Protein AF-A0A7Y4MHK8-F1 (afdb_monomer_lite)

Foldseek 3Di:
DDPVVVVVVVVVVVVVVVVVVVVVVVVVVVVVVVVVVVVVVVVVVVVVVVVVVVVVVVVVVVVVVVVVVVVVVVLVVLVVVLVVQQVVCVVVVVPDAHDDDDPSCCVVDDPVVNVVVVVCRVPVDD

Structure (mmCIF, N/CA/C/O backbone):
data_AF-A0A7Y4MHK8-F1
#
_entry.id   AF-A0A7Y4MHK8-F1
#
loop_
_atom_site.group_PDB
_atom_site.id
_atom_site.type_symbol
_atom_site.label_atom_id
_atom_site.label_alt_id
_atom_site.label_comp_id
_atom_site.label_asym_id
_atom_site.label_entity_id
_atom_site.label_seq_id
_atom_site.pdbx_PDB_ins_code
_atom_site.Cartn_x
_atom_site.Cartn_y
_atom_site.Cartn_z
_atom_site.occupancy
_atom_site.B_iso_or_equiv
_atom_site.auth_seq_id
_atom_site.auth_comp_id
_atom_site.auth_asym_id
_atom_site.auth_atom_id
_atom_site.pdbx_PDB_model_num
ATOM 1 N N . MET A 1 1 ? -66.913 -4.251 84.595 1.00 54.91 1 MET A N 1
ATOM 2 C CA . MET A 1 1 ? -65.483 -4.125 84.241 1.00 54.91 1 MET A CA 1
ATOM 3 C C . MET A 1 1 ? -65.320 -4.672 82.824 1.00 54.91 1 MET A C 1
ATOM 5 O O . MET A 1 1 ? -66.215 -5.384 82.398 1.00 54.91 1 MET A O 1
ATOM 9 N N . ASP A 1 2 ? -64.258 -4.286 82.108 1.00 57.88 2 ASP A N 1
ATOM 10 C CA . ASP A 1 2 ? -63.788 -4.903 80.841 1.00 57.88 2 ASP A CA 1
ATOM 11 C C . ASP A 1 2 ? -64.168 -4.231 79.505 1.00 57.88 2 ASP A C 1
ATOM 13 O O . ASP A 1 2 ? -64.702 -4.859 78.601 1.00 57.88 2 ASP A O 1
ATOM 17 N N . ASN A 1 3 ? -63.804 -2.951 79.332 1.00 58.31 3 ASN A N 1
ATOM 18 C CA . ASN A 1 3 ? -63.742 -2.313 77.998 1.00 58.31 3 ASN A CA 1
ATOM 19 C C . ASN A 1 3 ? -62.372 -1.672 77.678 1.00 58.31 3 ASN A C 1
ATOM 21 O O . ASN A 1 3 ? -62.147 -1.156 76.588 1.00 58.31 3 ASN A O 1
ATOM 25 N N . TRP A 1 4 ? -61.430 -1.712 78.627 1.00 58.59 4 TRP A N 1
ATOM 26 C CA . TRP A 1 4 ? -60.098 -1.113 78.482 1.00 58.59 4 TRP A CA 1
ATOM 27 C C . TRP A 1 4 ? -59.118 -2.004 77.708 1.00 58.59 4 TRP A C 1
ATOM 29 O O . TRP A 1 4 ? -58.289 -1.493 76.959 1.00 58.59 4 TRP A O 1
ATOM 39 N N . GLY A 1 5 ? -59.243 -3.332 77.827 1.00 64.56 5 GLY A N 1
ATOM 40 C CA . GLY A 1 5 ? -58.367 -4.285 77.134 1.00 64.56 5 GLY A CA 1
ATOM 41 C C . GLY A 1 5 ? -58.468 -4.190 75.610 1.00 64.56 5 GLY A C 1
ATOM 42 O O . GLY A 1 5 ? -57.441 -4.179 74.932 1.00 64.56 5 GLY A O 1
ATOM 43 N N . THR A 1 6 ? -59.687 -4.033 75.087 1.00 68.50 6 THR A N 1
ATOM 44 C CA . THR A 1 6 ? -59.999 -3.940 73.649 1.00 68.50 6 THR A CA 1
ATOM 45 C C . THR A 1 6 ? -59.497 -2.636 73.025 1.00 68.50 6 THR A C 1
ATOM 47 O O . THR A 1 6 ? -59.002 -2.627 71.900 1.00 68.50 6 THR A O 1
ATOM 50 N N . ILE A 1 7 ? -59.562 -1.529 73.774 1.00 68.50 7 ILE A N 1
ATOM 51 C CA . ILE A 1 7 ? -59.047 -0.224 73.334 1.00 68.50 7 ILE A CA 1
ATOM 52 C C . ILE A 1 7 ? -57.514 -0.264 73.240 1.00 68.50 7 ILE A C 1
ATOM 54 O O . ILE A 1 7 ? -56.941 0.191 72.252 1.00 68.50 7 ILE A O 1
ATOM 58 N N . ILE A 1 8 ? -56.843 -0.869 74.225 1.00 69.44 8 ILE A N 1
ATOM 59 C CA . ILE A 1 8 ? -55.376 -0.981 74.244 1.00 69.44 8 ILE A CA 1
ATOM 60 C C . ILE A 1 8 ? -54.869 -1.889 73.111 1.00 69.44 8 ILE A C 1
ATOM 62 O O . ILE A 1 8 ? -53.891 -1.547 72.445 1.00 69.44 8 ILE A O 1
ATOM 66 N N . THR A 1 9 ? -55.548 -3.008 72.833 1.00 71.38 9 THR A N 1
ATOM 67 C CA . THR A 1 9 ? -55.179 -3.885 71.703 1.00 71.38 9 THR A CA 1
ATOM 68 C C . THR A 1 9 ? -55.393 -3.204 70.352 1.00 71.38 9 THR A C 1
ATOM 70 O O . THR A 1 9 ? -54.541 -3.331 69.472 1.00 71.38 9 THR A O 1
ATOM 73 N N . GLY A 1 10 ? -56.468 -2.424 70.197 1.00 67.88 10 GLY A N 1
ATOM 74 C CA . GLY A 1 10 ? -56.711 -1.636 68.985 1.00 67.88 10 GLY A CA 1
ATOM 75 C C . GLY A 1 10 ? -55.622 -0.589 68.722 1.00 67.88 10 GLY A C 1
ATOM 76 O O . GLY A 1 10 ? -55.137 -0.465 67.597 1.00 67.88 10 GLY A O 1
ATOM 77 N N . ILE A 1 11 ? -55.174 0.118 69.765 1.00 73.88 11 ILE A N 1
ATOM 78 C CA . ILE A 1 11 ? -54.099 1.117 69.655 1.00 73.88 11 ILE A CA 1
ATOM 79 C C . ILE A 1 11 ? -52.763 0.453 69.287 1.00 73.88 11 ILE A C 1
ATOM 81 O O . ILE A 1 11 ? -52.061 0.937 68.398 1.00 73.88 11 ILE A O 1
ATOM 85 N N . LEU A 1 12 ? -52.419 -0.681 69.906 1.00 68.50 12 LEU A N 1
ATOM 86 C CA . LEU A 1 12 ? -51.184 -1.412 69.592 1.00 68.50 12 LEU A CA 1
ATOM 87 C C . LEU A 1 12 ? -51.163 -1.946 68.153 1.00 68.50 12 LEU A C 1
ATOM 89 O O . LEU A 1 12 ? -50.126 -1.873 67.491 1.00 68.50 12 LEU A O 1
ATOM 93 N N . ALA A 1 13 ? -52.301 -2.423 67.640 1.00 69.00 13 ALA A N 1
ATOM 94 C CA . A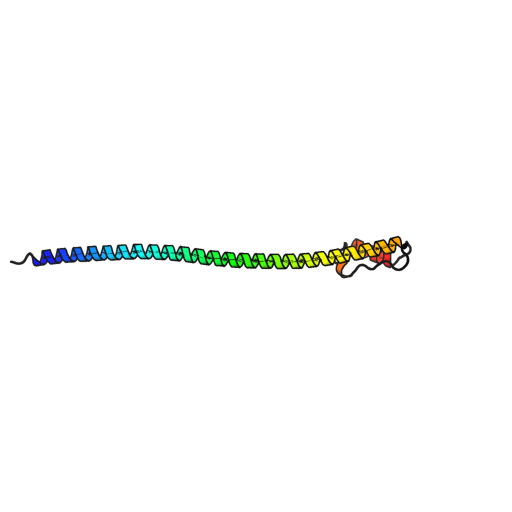LA A 1 13 ? -52.416 -2.868 66.252 1.00 69.00 13 ALA A CA 1
ATOM 95 C C . ALA A 1 13 ? -52.185 -1.715 65.259 1.00 69.00 13 ALA A C 1
ATOM 97 O O . ALA A 1 13 ? -51.450 -1.878 64.284 1.00 69.00 13 ALA A O 1
ATOM 98 N N . LEU A 1 14 ? -52.739 -0.529 65.535 1.00 69.81 14 LEU A N 1
ATOM 99 C CA . LEU A 1 14 ? -52.535 0.660 64.699 1.00 69.81 14 LEU A CA 1
ATOM 100 C C . LEU A 1 14 ? -51.071 1.121 64.694 1.00 69.81 14 LEU A C 1
ATOM 102 O O . LEU A 1 14 ? -50.535 1.440 63.632 1.00 69.81 14 LEU A O 1
ATOM 106 N N . ILE A 1 15 ? -50.399 1.095 65.849 1.00 73.50 15 ILE A N 1
ATOM 107 C CA . ILE A 1 15 ? -48.969 1.426 65.946 1.00 73.50 15 ILE A CA 1
ATOM 108 C C . ILE A 1 15 ? -48.128 0.410 65.159 1.00 73.50 15 ILE A C 1
ATOM 110 O O . ILE A 1 15 ? -47.228 0.803 64.416 1.00 73.50 15 ILE A O 1
ATOM 114 N N . GLY A 1 16 ? -48.441 -0.886 65.260 1.00 67.81 16 GLY A N 1
ATOM 115 C CA . GLY A 1 16 ? -47.747 -1.941 64.517 1.00 67.81 16 GLY A CA 1
ATOM 116 C C . GLY A 1 16 ? -47.863 -1.781 62.997 1.00 67.81 16 GLY A C 1
ATOM 117 O O . GLY A 1 16 ? -46.859 -1.866 62.286 1.00 67.81 16 GLY A O 1
ATOM 118 N N . VAL A 1 17 ? -49.061 -1.469 62.494 1.00 69.75 17 VAL A N 1
ATOM 119 C CA . VAL A 1 17 ? -49.297 -1.217 61.061 1.00 69.75 17 VAL A CA 1
ATOM 120 C C . VAL A 1 17 ? -48.586 0.057 60.591 1.00 69.75 17 VAL A C 1
ATOM 122 O O . VAL A 1 17 ? -47.974 0.056 59.519 1.00 69.75 17 VAL A O 1
ATOM 125 N N . ALA A 1 18 ? -48.592 1.122 61.397 1.00 68.81 18 ALA A N 1
ATOM 126 C CA . ALA A 1 18 ? -47.905 2.374 61.074 1.00 68.81 18 ALA A CA 1
ATOM 127 C C . ALA A 1 18 ? -46.375 2.202 61.016 1.00 68.81 18 ALA A C 1
ATOM 129 O O . ALA A 1 18 ? -45.717 2.693 60.097 1.00 68.81 18 ALA A O 1
ATOM 130 N N . LEU A 1 19 ? -45.792 1.448 61.952 1.00 71.44 19 LEU A N 1
ATOM 131 C CA . LEU A 1 19 ? -44.358 1.151 61.946 1.00 71.44 19 LEU A CA 1
ATOM 132 C C . LEU A 1 19 ? -43.967 0.217 60.793 1.00 71.44 19 LEU A C 1
ATOM 134 O O . LEU A 1 19 ? -42.931 0.429 60.161 1.00 71.44 19 LEU A O 1
ATOM 138 N N . GLY A 1 20 ? -44.805 -0.773 60.471 1.00 69.62 20 GLY A N 1
ATOM 139 C CA . GLY A 1 20 ? -44.592 -1.673 59.334 1.00 69.62 20 GLY A CA 1
ATOM 140 C C . GLY A 1 20 ? -44.617 -0.946 57.986 1.00 69.62 20 GLY A C 1
ATOM 141 O O . GLY A 1 20 ? -43.732 -1.142 57.147 1.00 69.62 20 GLY A O 1
ATOM 142 N N . THR A 1 21 ? -45.584 -0.047 57.789 1.00 69.25 21 THR A N 1
ATOM 143 C CA . THR A 1 21 ? -45.683 0.788 56.577 1.00 69.25 21 THR A CA 1
ATOM 144 C C . THR A 1 21 ? -44.535 1.795 56.474 1.00 69.25 21 THR A C 1
ATOM 146 O O . THR A 1 21 ? -43.967 1.974 55.398 1.00 69.25 21 THR A O 1
ATOM 149 N N . TRP A 1 22 ? -44.090 2.388 57.585 1.00 68.38 22 TRP A N 1
ATOM 150 C CA . TRP A 1 22 ? -42.925 3.278 57.581 1.00 68.38 22 TRP A CA 1
ATOM 151 C C . TRP A 1 22 ? -41.609 2.546 57.278 1.00 68.38 22 TRP A C 1
ATOM 153 O O . TRP A 1 22 ? -40.788 3.032 56.494 1.00 68.38 22 TRP A O 1
ATOM 163 N N . ALA A 1 23 ? -41.407 1.360 57.860 1.00 69.69 23 ALA A N 1
ATOM 164 C CA . ALA A 1 23 ? -40.213 0.553 57.631 1.00 69.69 23 ALA A CA 1
ATOM 165 C C . ALA A 1 23 ? -40.118 0.081 56.174 1.00 69.69 23 ALA A C 1
ATOM 167 O O . ALA A 1 23 ? -39.054 0.186 55.563 1.00 69.69 23 ALA A O 1
ATOM 168 N N . THR A 1 24 ? -41.229 -0.383 55.595 1.00 69.38 24 THR A N 1
ATOM 169 C CA . THR A 1 24 ? -41.291 -0.801 54.184 1.00 69.38 24 THR A CA 1
ATOM 170 C C . THR A 1 24 ? -41.085 0.375 53.231 1.00 69.38 24 THR A C 1
ATOM 172 O O . THR A 1 24 ? -40.291 0.259 52.297 1.00 69.38 24 THR A O 1
ATOM 175 N N . TYR A 1 25 ? -41.674 1.540 53.517 1.00 70.81 25 TYR A N 1
ATOM 176 C CA . TYR A 1 25 ? -41.453 2.767 52.747 1.00 70.81 25 TYR A CA 1
ATOM 177 C C . TYR A 1 25 ? -39.985 3.224 52.762 1.00 70.81 25 TYR A C 1
ATOM 179 O O . TYR A 1 25 ? -39.409 3.528 51.713 1.00 70.81 25 TYR A O 1
ATOM 187 N N . LYS A 1 26 ? -39.330 3.224 53.933 1.00 66.12 26 LYS A N 1
ATOM 188 C CA . LYS A 1 26 ? -37.893 3.533 54.026 1.00 66.12 26 LYS A CA 1
ATOM 189 C C . LYS A 1 26 ? -37.037 2.529 53.257 1.00 66.12 26 LYS A C 1
ATOM 191 O O . LYS A 1 26 ? -36.082 2.939 52.598 1.00 66.12 26 LYS A O 1
ATOM 196 N N . ARG A 1 27 ? -37.378 1.238 53.324 1.00 62.09 27 ARG A N 1
ATOM 197 C CA . ARG A 1 27 ? -36.647 0.168 52.628 1.00 62.09 27 ARG A CA 1
ATOM 198 C C . ARG A 1 27 ? -36.746 0.315 51.110 1.00 62.09 27 ARG A C 1
ATOM 200 O O . ARG A 1 27 ? -35.717 0.233 50.446 1.00 62.09 27 ARG A O 1
ATOM 207 N N . GLY A 1 28 ? -37.935 0.619 50.584 1.00 62.81 28 GLY A N 1
ATOM 208 C CA . GLY A 1 28 ? -38.147 0.897 49.158 1.00 62.81 28 GLY A CA 1
ATOM 209 C C . GLY A 1 28 ? -37.318 2.088 48.675 1.00 62.81 28 GLY A C 1
ATOM 210 O O . GLY A 1 28 ? -36.513 1.954 47.760 1.00 62.81 28 GLY A O 1
ATOM 211 N N . LYS A 1 29 ? -37.379 3.217 49.394 1.00 66.69 29 LYS A N 1
ATOM 212 C CA . LYS A 1 29 ? -36.610 4.426 49.049 1.00 66.69 29 LYS A CA 1
ATOM 213 C C . LYS A 1 29 ? -35.089 4.216 49.074 1.00 66.69 29 LYS A C 1
ATOM 215 O O . LYS A 1 29 ? -34.358 4.911 48.369 1.00 66.69 29 LYS A O 1
ATOM 220 N N . GLN A 1 30 ? -34.596 3.308 49.914 1.00 57.84 30 GLN A N 1
ATOM 221 C CA . GLN A 1 30 ? -33.177 2.961 49.968 1.00 57.84 30 GLN A CA 1
ATOM 222 C C . GLN A 1 30 ? -32.785 1.992 48.846 1.00 57.84 30 GLN A C 1
ATOM 224 O O . GLN A 1 30 ? -31.722 2.173 48.258 1.00 57.84 30 GLN A O 1
ATOM 229 N N . SER A 1 31 ? -33.659 1.042 48.496 1.00 58.00 31 SER A N 1
ATOM 230 C CA . SER A 1 31 ? -33.482 0.157 47.339 1.00 58.00 31 SER A CA 1
ATOM 231 C C . SER A 1 31 ? -33.406 0.950 46.034 1.00 58.00 31 SER A C 1
ATOM 233 O O . SER A 1 31 ? -32.443 0.790 45.294 1.00 58.00 31 SER A O 1
ATOM 235 N N . ASP A 1 32 ? -34.331 1.886 45.801 1.00 62.31 32 ASP A N 1
ATOM 236 C CA . ASP A 1 32 ? -34.369 2.695 44.573 1.00 62.31 32 ASP A CA 1
ATOM 237 C C . ASP A 1 32 ? -33.091 3.518 44.373 1.00 62.31 32 ASP A C 1
ATOM 239 O O . ASP A 1 32 ? -32.5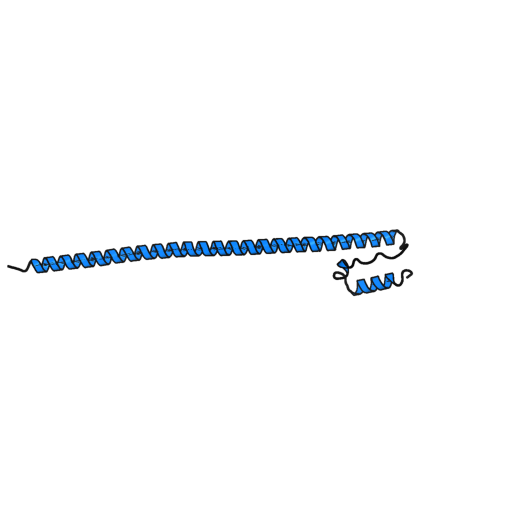80 3.650 43.260 1.00 62.31 32 ASP A O 1
ATOM 243 N N . LYS A 1 33 ? -32.530 4.045 45.469 1.00 60.97 33 LYS A N 1
ATOM 244 C CA . LYS A 1 33 ? -31.256 4.770 45.434 1.00 60.97 33 LYS A CA 1
ATOM 245 C C . LYS A 1 33 ? -30.096 3.859 45.057 1.00 60.97 33 LYS A C 1
ATOM 247 O O . LYS A 1 33 ? -29.304 4.255 44.211 1.00 60.97 33 LYS A O 1
ATOM 252 N N . VAL A 1 34 ? -30.012 2.668 45.657 1.00 61.53 34 VAL A N 1
ATOM 253 C CA . VAL A 1 34 ? -28.946 1.695 45.372 1.00 61.53 34 VAL A CA 1
ATOM 254 C C . VAL A 1 34 ? -29.041 1.211 43.926 1.00 61.53 34 VAL A C 1
ATOM 256 O O . VAL A 1 34 ? -28.030 1.201 43.229 1.00 61.53 34 VAL A O 1
ATOM 259 N N . THR A 1 35 ? -30.242 0.902 43.432 1.00 61.16 35 THR A N 1
ATOM 260 C CA . THR A 1 35 ? -30.461 0.508 42.034 1.00 61.16 35 THR A CA 1
ATOM 261 C C . THR A 1 35 ? -30.075 1.629 41.065 1.00 61.16 35 THR A C 1
ATOM 263 O O . THR A 1 35 ? -29.450 1.358 40.039 1.00 61.16 35 THR A O 1
ATOM 266 N N . ALA A 1 36 ? -30.364 2.893 41.394 1.00 60.91 36 ALA A N 1
ATOM 267 C CA . ALA A 1 36 ? -29.970 4.041 40.578 1.00 60.91 36 ALA A CA 1
ATOM 268 C C . ALA A 1 36 ? -28.448 4.292 40.567 1.00 60.91 36 ALA A C 1
ATOM 270 O O . ALA A 1 36 ? -27.901 4.615 39.511 1.00 60.91 36 ALA A O 1
ATOM 271 N N . THR A 1 37 ? -27.745 4.133 41.697 1.00 60.31 37 THR A N 1
ATOM 272 C CA . THR A 1 37 ? -26.272 4.235 41.730 1.00 60.31 37 THR A CA 1
ATOM 273 C C . THR A 1 37 ? -25.604 3.074 41.008 1.00 60.31 37 THR A C 1
ATOM 275 O O . THR A 1 37 ? -24.750 3.324 40.166 1.00 60.31 37 THR A O 1
ATOM 278 N N . VAL A 1 38 ? -26.054 1.835 41.228 1.00 59.69 38 VAL A N 1
ATOM 279 C CA . VAL A 1 38 ? -25.511 0.653 40.536 1.00 59.69 38 VAL A CA 1
ATOM 280 C C . VAL A 1 38 ? -25.750 0.745 39.028 1.00 59.69 38 VAL A C 1
ATOM 282 O O . VAL A 1 38 ? -24.863 0.413 38.255 1.00 59.69 38 VAL A O 1
ATOM 285 N N . SER A 1 39 ? -26.897 1.270 38.585 1.00 59.66 39 SER A N 1
ATOM 286 C CA . SER A 1 39 ? -27.162 1.483 37.152 1.00 59.66 39 SER A CA 1
ATOM 287 C C . SER A 1 39 ? -26.272 2.572 36.542 1.00 59.66 39 SER A C 1
ATOM 289 O O . SER A 1 39 ? -25.859 2.454 35.390 1.00 59.66 39 SER A O 1
ATOM 291 N N . ARG A 1 40 ? -25.942 3.633 37.295 1.00 59.53 40 ARG A N 1
ATOM 292 C CA . ARG A 1 40 ? -24.988 4.664 36.848 1.00 59.53 40 ARG A CA 1
ATOM 293 C C . ARG A 1 40 ? -23.557 4.141 36.795 1.00 59.53 40 ARG A C 1
ATOM 295 O O . ARG A 1 40 ? -22.855 4.439 35.837 1.00 59.53 40 ARG A O 1
ATOM 302 N N . GLU A 1 41 ? -23.140 3.367 37.790 1.00 57.72 41 GLU A N 1
ATOM 303 C CA . GLU A 1 41 ? -21.814 2.743 37.836 1.00 57.72 41 GLU A CA 1
ATOM 304 C C . GLU A 1 41 ? -21.669 1.671 36.751 1.00 57.72 41 GLU A C 1
ATOM 306 O O . GLU A 1 41 ? -20.669 1.660 36.041 1.00 57.72 41 GLU A O 1
ATOM 311 N N . ALA A 1 42 ? -22.698 0.849 36.532 1.00 58.78 42 ALA A N 1
ATOM 312 C CA . ALA A 1 42 ? -22.741 -0.110 35.433 1.00 58.78 42 ALA A CA 1
ATOM 313 C C . ALA A 1 42 ? -22.649 0.594 34.071 1.00 58.78 42 ALA A C 1
ATOM 315 O O . ALA A 1 42 ? -21.834 0.190 33.248 1.00 58.78 42 ALA A O 1
ATOM 316 N N . ASN A 1 43 ? -23.391 1.692 33.863 1.00 59.62 43 ASN A N 1
ATOM 317 C CA . ASN A 1 43 ? -23.284 2.494 32.639 1.00 59.62 43 ASN A CA 1
ATOM 318 C C . ASN A 1 43 ? -21.893 3.125 32.458 1.00 59.62 43 ASN A C 1
ATOM 320 O O . ASN A 1 43 ? -21.393 3.202 31.336 1.00 59.62 43 ASN A O 1
ATOM 324 N N . ALA A 1 44 ? -21.253 3.571 33.543 1.00 56.34 44 ALA A N 1
ATOM 325 C CA . ALA A 1 44 ? -19.901 4.123 33.494 1.00 56.34 44 ALA A CA 1
ATOM 326 C C . ALA A 1 44 ? -18.852 3.050 33.156 1.00 56.34 44 ALA A C 1
ATOM 328 O O . ALA A 1 44 ? -17.934 3.324 32.386 1.00 56.34 44 ALA A O 1
ATOM 329 N N . ILE A 1 45 ? -19.014 1.827 33.674 1.00 61.31 45 ILE A N 1
ATOM 330 C CA . ILE A 1 45 ? -18.149 0.673 33.381 1.00 61.31 45 ILE A CA 1
ATOM 331 C C . ILE A 1 45 ? -18.343 0.186 31.939 1.00 61.31 45 ILE A C 1
ATOM 333 O O . ILE A 1 45 ? -17.375 -0.120 31.248 1.00 61.31 45 ILE A O 1
ATOM 337 N N . THR A 1 46 ? -19.579 0.150 31.436 1.00 64.06 46 THR A N 1
ATOM 338 C CA . THR A 1 46 ? -19.820 -0.201 30.028 1.00 64.06 46 THR A CA 1
ATOM 339 C C . THR A 1 46 ? -19.264 0.857 29.083 1.00 64.06 46 THR A C 1
ATOM 341 O O . THR A 1 46 ? -18.697 0.518 28.049 1.00 64.06 46 THR A O 1
ATOM 344 N N . TRP A 1 47 ? -19.375 2.138 29.444 1.00 58.97 47 TRP A N 1
ATOM 345 C CA . TRP A 1 47 ? -18.831 3.230 28.642 1.00 58.97 47 TRP A CA 1
ATOM 346 C C . TRP A 1 47 ? -17.298 3.235 28.639 1.00 58.97 47 TRP A C 1
ATOM 348 O O . TRP A 1 47 ? -16.694 3.446 27.589 1.00 58.97 47 TRP A O 1
ATOM 358 N N . SER A 1 48 ? -16.653 2.940 29.773 1.00 59.53 48 SER A N 1
ATOM 359 C CA . SER A 1 48 ? -15.194 2.808 29.828 1.00 59.53 48 SER A CA 1
ATOM 360 C C . SER A 1 48 ? -14.691 1.593 29.041 1.00 59.53 48 SER A C 1
ATOM 362 O O . SER A 1 48 ? -13.689 1.708 28.340 1.00 59.53 48 SER A O 1
ATOM 364 N N . GLY A 1 49 ? -15.416 0.469 29.061 1.00 64.19 49 GLY A N 1
ATOM 365 C CA . GLY A 1 49 ? -15.130 -0.687 28.205 1.00 64.19 49 GLY A CA 1
ATOM 366 C C . GLY A 1 49 ? -15.245 -0.365 26.711 1.00 64.19 49 GLY A C 1
ATOM 367 O O . GLY A 1 49 ? -14.327 -0.647 25.946 1.00 64.19 49 GLY A O 1
ATOM 368 N N . GLN A 1 50 ? -16.320 0.316 26.301 1.00 67.69 50 GLN A N 1
ATOM 369 C CA . GLN A 1 50 ? -16.512 0.759 24.912 1.00 67.69 50 GLN A CA 1
ATOM 370 C C . GLN A 1 50 ? -15.454 1.774 24.455 1.00 67.69 50 GLN A C 1
ATOM 372 O O . GLN A 1 50 ? -15.086 1.803 23.282 1.00 67.69 50 GLN A O 1
ATOM 377 N N . LEU A 1 51 ? -14.960 2.624 25.359 1.00 64.56 51 LEU A N 1
ATOM 378 C CA . LEU A 1 51 ? -13.858 3.539 25.063 1.00 64.56 51 LEU A CA 1
ATOM 379 C C . LEU A 1 51 ? -12.534 2.802 24.860 1.00 64.56 51 LEU A C 1
ATOM 381 O O . LEU A 1 51 ? -11.790 3.168 23.955 1.00 64.56 51 LEU A O 1
ATOM 385 N N . LEU A 1 52 ? -12.249 1.777 25.666 1.00 72.31 52 LEU A N 1
ATOM 386 C CA . LEU A 1 52 ? -11.047 0.956 25.511 1.00 72.31 52 LEU A CA 1
ATOM 387 C C . LEU A 1 52 ? -11.057 0.199 24.181 1.00 72.31 52 LEU A C 1
ATOM 389 O O . LEU A 1 52 ? -10.067 0.240 23.462 1.00 72.31 52 LEU A O 1
ATOM 393 N N . GLU A 1 53 ? -12.191 -0.391 23.807 1.00 73.94 53 GLU A N 1
ATOM 394 C CA . GLU A 1 53 ? -12.350 -1.074 22.517 1.00 73.94 53 GLU A CA 1
ATOM 395 C C . GLU A 1 53 ? -12.177 -0.106 21.332 1.00 73.94 53 GLU A C 1
ATOM 397 O O . GLU A 1 53 ? -11.514 -0.412 20.341 1.00 73.94 53 GLU A O 1
ATOM 402 N N . ARG A 1 54 ? -12.709 1.119 21.444 1.00 73.94 54 ARG A N 1
ATOM 403 C CA . ARG A 1 54 ? -12.494 2.167 20.434 1.00 73.94 54 ARG A CA 1
ATOM 404 C C . ARG A 1 54 ? -11.038 2.616 20.359 1.00 73.94 54 ARG A C 1
ATOM 406 O O . ARG A 1 54 ? -10.549 2.850 19.259 1.00 73.94 54 ARG A O 1
ATOM 413 N N . LEU A 1 55 ? -10.355 2.748 21.496 1.00 74.50 55 LEU A N 1
ATOM 414 C CA . LEU A 1 55 ? -8.932 3.092 21.537 1.00 74.50 55 LEU A CA 1
ATOM 415 C C . LEU A 1 55 ? -8.075 1.989 20.913 1.00 74.50 55 LEU A C 1
ATOM 417 O O . LEU A 1 55 ? -7.176 2.303 20.140 1.00 74.50 55 LEU A O 1
ATOM 421 N N . GLU A 1 56 ? -8.389 0.723 21.184 1.00 77.12 56 GLU A N 1
ATOM 422 C CA . GLU A 1 56 ? -7.710 -0.422 20.578 1.00 77.12 56 GLU A CA 1
ATOM 423 C C . GLU A 1 56 ? -7.919 -0.458 19.057 1.00 77.12 56 GLU A C 1
ATOM 425 O O . GLU A 1 56 ? -6.960 -0.628 18.302 1.00 77.12 56 GLU A O 1
ATOM 430 N N . ASN A 1 57 ? -9.141 -0.201 18.580 1.00 84.81 57 ASN A N 1
ATOM 431 C CA . ASN A 1 57 ? -9.412 -0.095 17.146 1.00 84.81 57 ASN A CA 1
ATOM 432 C C . ASN A 1 57 ? -8.648 1.062 16.490 1.00 84.81 57 ASN A C 1
ATOM 434 O O . ASN A 1 57 ? -8.031 0.859 15.446 1.00 84.81 57 ASN A O 1
ATOM 438 N N . VAL A 1 58 ? -8.616 2.244 17.114 1.00 80.00 58 VAL A N 1
ATOM 439 C CA . VAL A 1 58 ? -7.836 3.385 16.604 1.00 80.00 58 VAL A CA 1
ATOM 440 C C . VAL A 1 58 ? -6.337 3.072 16.603 1.00 80.00 58 VAL A C 1
ATOM 442 O O . VAL A 1 58 ? -5.642 3.397 15.642 1.00 80.00 58 VAL A O 1
ATOM 445 N N . GLU A 1 59 ? -5.814 2.408 17.635 1.00 84.44 59 GLU A N 1
ATOM 446 C CA . GLU A 1 59 ? -4.410 1.990 17.677 1.00 84.44 59 GLU A CA 1
ATOM 447 C C . GLU A 1 59 ? -4.081 1.004 16.545 1.00 84.44 59 GLU A C 1
ATOM 449 O O . GLU A 1 59 ? -3.044 1.130 15.884 1.00 84.44 59 GLU A O 1
ATOM 454 N N . ASN A 1 60 ? -4.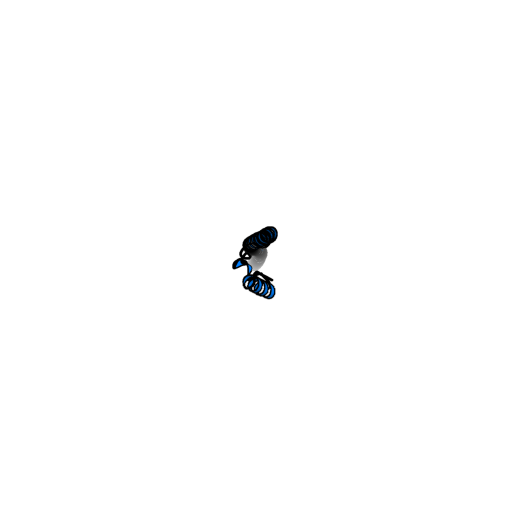973 0.049 16.282 1.00 83.38 60 ASN A N 1
ATOM 455 C CA . ASN A 1 60 ? -4.824 -0.913 15.195 1.00 83.38 60 ASN A CA 1
ATOM 456 C C . ASN A 1 60 ? -4.885 -0.233 13.818 1.00 83.38 60 ASN A C 1
ATOM 458 O O . ASN A 1 60 ? -4.051 -0.522 12.958 1.00 83.38 60 ASN A O 1
ATOM 462 N N . GLU A 1 61 ? -5.793 0.723 13.618 1.00 81.69 61 GLU A N 1
ATOM 463 C CA . GLU A 1 61 ? -5.848 1.539 12.400 1.00 81.69 61 GLU A CA 1
ATOM 464 C C . GLU A 1 61 ? -4.563 2.351 12.199 1.00 81.69 61 GLU A C 1
ATOM 466 O O . GLU A 1 61 ? -3.997 2.345 11.105 1.00 81.69 61 GLU A O 1
ATOM 471 N N . VAL A 1 62 ? -4.032 2.982 13.251 1.00 79.56 62 VAL A N 1
ATOM 472 C CA . VAL A 1 62 ? -2.763 3.727 13.182 1.00 79.56 62 VAL A CA 1
ATOM 473 C C . VAL A 1 62 ? -1.590 2.806 12.830 1.00 79.56 62 VAL A C 1
ATOM 475 O O . VAL A 1 62 ? -0.732 3.182 12.025 1.00 79.56 62 VAL A O 1
ATOM 478 N N . LYS A 1 63 ? -1.540 1.586 13.380 1.00 84.19 63 LYS A N 1
ATOM 479 C CA . LYS A 1 63 ? -0.517 0.587 13.020 1.00 84.19 63 LYS A CA 1
ATOM 480 C C . LYS A 1 63 ? -0.613 0.190 11.547 1.00 84.19 63 LYS A C 1
ATOM 482 O O . LYS A 1 63 ? 0.418 0.145 10.872 1.00 84.19 63 LYS A O 1
ATOM 487 N N . ASN A 1 64 ? -1.825 -0.039 11.045 1.00 84.56 64 ASN A N 1
ATOM 488 C CA . ASN A 1 64 ? -2.063 -0.381 9.643 1.00 84.56 64 ASN A CA 1
ATOM 489 C C . ASN A 1 64 ? -1.661 0.766 8.709 1.00 84.56 64 ASN A C 1
ATOM 491 O O . ASN A 1 64 ? -0.872 0.555 7.791 1.00 84.56 64 ASN A O 1
ATOM 495 N N . LEU A 1 65 ? -2.082 1.997 9.010 1.00 80.00 65 LEU A N 1
ATOM 496 C CA . LEU A 1 65 ? -1.703 3.188 8.245 1.00 80.00 65 LEU A CA 1
ATOM 497 C C . LEU A 1 65 ? -0.187 3.399 8.219 1.00 80.00 65 LEU A C 1
ATOM 499 O O . LEU A 1 65 ? 0.376 3.735 7.179 1.00 80.00 65 LEU A O 1
ATOM 503 N N . ARG A 1 66 ? 0.507 3.168 9.340 1.00 81.69 66 ARG A N 1
ATOM 504 C CA . ARG A 1 66 ? 1.973 3.254 9.387 1.00 81.69 66 ARG A CA 1
ATOM 505 C C . ARG A 1 66 ? 2.634 2.178 8.526 1.00 81.69 66 ARG A C 1
ATOM 507 O O . ARG A 1 66 ? 3.638 2.452 7.867 1.00 81.69 66 ARG A O 1
ATOM 514 N N . ALA A 1 67 ? 2.096 0.962 8.533 1.00 85.56 67 ALA A N 1
ATOM 515 C CA . ALA A 1 67 ? 2.584 -0.115 7.683 1.00 85.56 67 ALA A CA 1
ATOM 516 C C . ALA A 1 67 ? 2.380 0.216 6.196 1.00 85.56 67 ALA A C 1
ATOM 518 O O . ALA A 1 67 ? 3.301 0.029 5.401 1.00 85.56 67 ALA A O 1
ATOM 519 N N . ASP A 1 68 ? 1.226 0.769 5.832 1.00 82.88 68 ASP A N 1
ATOM 520 C CA . ASP A 1 68 ? 0.930 1.174 4.459 1.00 82.88 68 ASP A CA 1
ATOM 521 C C . ASP A 1 68 ? 1.780 2.368 4.014 1.00 82.88 68 ASP A C 1
ATOM 523 O O . ASP A 1 68 ? 2.329 2.349 2.913 1.00 82.88 68 ASP A O 1
ATOM 527 N N . LEU A 1 69 ? 2.028 3.343 4.892 1.00 79.50 69 LEU A N 1
ATOM 528 C CA . LEU A 1 69 ? 2.953 4.443 4.616 1.00 79.50 69 LEU A CA 1
ATOM 529 C C . LEU A 1 69 ? 4.381 3.944 4.352 1.00 79.50 69 LEU A C 1
ATOM 531 O O . LEU A 1 69 ? 5.050 4.430 3.438 1.00 79.50 69 LEU A O 1
ATOM 535 N N . ASN A 1 70 ? 4.852 2.948 5.109 1.00 84.81 70 ASN A N 1
ATOM 536 C CA . ASN A 1 70 ? 6.156 2.328 4.863 1.00 84.81 70 ASN A CA 1
ATOM 537 C C . ASN A 1 70 ? 6.204 1.619 3.500 1.00 84.81 70 ASN A C 1
ATOM 539 O O . ASN A 1 70 ? 7.223 1.699 2.809 1.00 84.81 70 ASN A O 1
ATOM 543 N N . LYS A 1 71 ? 5.115 0.952 3.087 1.00 84.12 71 LYS A N 1
ATOM 544 C CA . LYS A 1 71 ? 5.015 0.342 1.749 1.00 84.12 71 LYS A CA 1
ATOM 545 C C . LYS A 1 71 ? 5.079 1.405 0.655 1.00 84.12 71 LYS A C 1
ATOM 547 O O . LYS A 1 71 ? 5.911 1.283 -0.241 1.00 84.12 71 LYS A O 1
ATOM 552 N N . VAL A 1 72 ? 4.275 2.466 0.764 1.00 83.50 72 VAL A N 1
ATOM 553 C CA . VAL A 1 72 ? 4.266 3.583 -0.196 1.00 83.50 72 VAL A CA 1
ATOM 554 C C . VAL A 1 72 ? 5.645 4.229 -0.281 1.00 83.50 72 VAL A C 1
ATOM 556 O O . VAL A 1 72 ? 6.167 4.407 -1.373 1.00 83.50 72 VAL A O 1
ATOM 559 N N . THR A 1 73 ? 6.289 4.496 0.858 1.00 85.75 73 THR A N 1
ATOM 560 C CA . THR A 1 73 ? 7.641 5.076 0.895 1.00 85.75 73 THR A CA 1
ATO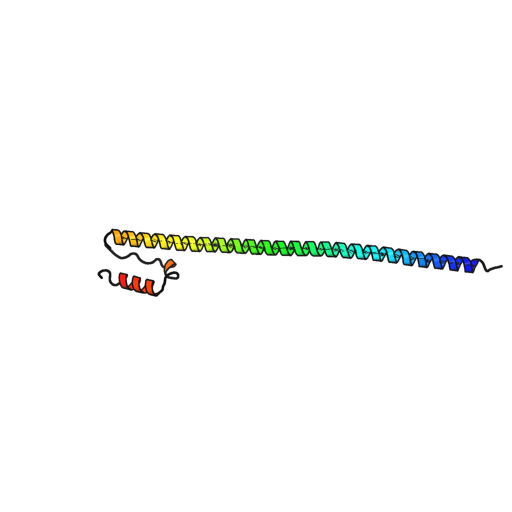M 561 C C . THR A 1 73 ? 8.640 4.197 0.146 1.00 85.75 73 THR A C 1
ATOM 563 O O . THR A 1 73 ? 9.408 4.694 -0.672 1.00 85.75 73 THR A O 1
ATOM 566 N N . ARG A 1 74 ? 8.599 2.876 0.359 1.00 86.69 74 ARG A N 1
ATOM 567 C CA . ARG A 1 74 ? 9.485 1.927 -0.325 1.00 86.69 74 ARG A CA 1
ATOM 568 C C . ARG A 1 74 ? 9.247 1.889 -1.838 1.00 86.69 74 ARG A C 1
ATOM 570 O O . ARG A 1 74 ? 10.216 1.838 -2.599 1.00 86.69 74 ARG A O 1
ATOM 577 N N . ILE A 1 75 ? 7.987 1.916 -2.270 1.00 88.44 75 ILE A N 1
ATOM 578 C CA . ILE A 1 75 ? 7.612 1.977 -3.689 1.00 88.44 75 ILE A CA 1
ATOM 579 C C . ILE A 1 75 ? 8.121 3.288 -4.301 1.00 88.44 75 ILE A C 1
ATOM 581 O O . ILE A 1 75 ? 8.826 3.249 -5.307 1.00 88.44 75 ILE A O 1
ATOM 585 N N . SER A 1 76 ? 7.888 4.425 -3.641 1.00 83.75 76 SER A N 1
ATOM 586 C CA . SER A 1 76 ? 8.352 5.743 -4.087 1.00 83.75 76 SER A CA 1
ATOM 587 C C . SER A 1 76 ? 9.874 5.827 -4.197 1.00 83.75 76 SER A C 1
ATOM 589 O O . SER A 1 76 ? 10.386 6.280 -5.216 1.00 83.75 76 SER A O 1
ATOM 591 N N . THR A 1 77 ? 10.625 5.335 -3.205 1.00 88.19 77 THR A N 1
ATOM 592 C CA . THR A 1 77 ? 12.094 5.266 -3.290 1.00 88.19 77 THR A CA 1
ATOM 593 C C . THR A 1 77 ? 12.544 4.401 -4.466 1.00 88.19 77 THR A C 1
ATOM 595 O O . THR A 1 77 ? 13.483 4.753 -5.172 1.00 88.19 77 THR A O 1
ATOM 598 N N . THR A 1 78 ? 11.862 3.281 -4.716 1.00 89.38 78 THR A N 1
ATOM 599 C CA . THR A 1 78 ? 12.180 2.408 -5.855 1.00 89.38 78 THR A CA 1
ATOM 600 C C . THR A 1 78 ? 11.911 3.112 -7.187 1.00 89.38 78 THR A C 1
ATOM 602 O O . THR A 1 78 ? 12.727 3.001 -8.100 1.00 89.38 78 THR A O 1
ATOM 605 N N . ALA A 1 79 ? 10.812 3.867 -7.289 1.00 86.88 79 ALA A N 1
ATOM 606 C CA . ALA A 1 79 ? 10.468 4.652 -8.472 1.00 86.88 79 ALA A CA 1
ATOM 607 C C . ALA A 1 79 ? 11.491 5.760 -8.743 1.00 86.88 79 ALA A C 1
ATOM 609 O O . ALA A 1 79 ? 11.982 5.866 -9.863 1.00 86.88 79 ALA A O 1
ATOM 610 N N . ILE A 1 80 ? 11.877 6.523 -7.715 1.00 88.94 80 ILE A N 1
ATOM 611 C CA . ILE A 1 80 ? 12.896 7.578 -7.830 1.00 88.94 80 ILE A CA 1
ATOM 612 C C . ILE A 1 80 ? 14.228 6.985 -8.293 1.00 88.94 80 ILE A C 1
ATOM 614 O O . ILE A 1 80 ? 14.784 7.444 -9.284 1.00 88.94 80 ILE A O 1
ATOM 618 N N . ASN A 1 81 ? 14.688 5.901 -7.662 1.00 87.50 81 ASN A N 1
ATOM 619 C CA . ASN A 1 81 ? 15.928 5.230 -8.058 1.00 87.50 81 ASN A CA 1
ATOM 620 C C . ASN A 1 81 ? 15.880 4.719 -9.509 1.00 87.50 81 ASN A C 1
ATOM 622 O O . ASN A 1 81 ? 16.902 4.689 -10.193 1.00 87.50 81 ASN A O 1
ATOM 626 N N . PHE A 1 82 ? 14.714 4.269 -9.984 1.00 90.69 82 PHE A N 1
ATOM 627 C CA . PHE A 1 82 ? 14.543 3.865 -11.378 1.00 90.69 82 PHE A CA 1
ATOM 628 C C . PHE A 1 82 ? 14.619 5.068 -12.326 1.00 90.69 82 PHE A C 1
ATOM 630 O O . PHE A 1 82 ? 15.374 5.017 -13.294 1.00 90.69 82 PHE A O 1
ATOM 637 N N . ILE A 1 83 ? 13.916 6.161 -12.016 1.00 88.00 83 ILE A N 1
ATOM 638 C CA . ILE A 1 83 ? 13.965 7.408 -12.792 1.00 88.00 83 ILE A CA 1
ATOM 639 C C . ILE A 1 83 ? 15.403 7.932 -12.873 1.00 88.00 83 ILE A C 1
ATOM 641 O O . ILE A 1 83 ? 15.876 8.236 -13.963 1.00 88.00 83 ILE A O 1
ATOM 645 N N . GLU A 1 84 ? 16.131 7.971 -11.757 1.00 87.94 84 GLU A N 1
ATOM 646 C CA . GLU A 1 84 ? 17.537 8.390 -11.727 1.00 87.94 84 GLU A CA 1
ATOM 647 C C . GLU A 1 84 ? 18.417 7.527 -12.634 1.00 87.94 84 GLU A C 1
ATOM 649 O O . GLU A 1 84 ? 19.238 8.056 -13.378 1.00 87.94 84 GLU A O 1
ATOM 654 N N . ARG A 1 85 ? 18.221 6.203 -12.643 1.00 87.62 85 ARG A N 1
ATOM 655 C CA . ARG A 1 85 ? 18.956 5.304 -13.549 1.00 87.62 85 ARG A CA 1
ATOM 656 C C . ARG A 1 85 ? 18.651 5.582 -15.016 1.00 87.62 85 ARG A C 1
ATOM 658 O O . ARG A 1 85 ? 19.570 5.552 -15.828 1.00 87.62 85 ARG A O 1
ATOM 665 N N . VAL A 1 86 ? 17.388 5.841 -15.356 1.00 88.31 86 VAL A N 1
ATOM 666 C CA . VAL A 1 86 ? 16.989 6.206 -16.725 1.00 88.31 86 VAL A CA 1
ATOM 667 C C . VAL A 1 86 ? 17.608 7.545 -17.124 1.00 88.31 86 VAL A C 1
ATOM 669 O O . VAL A 1 86 ? 18.132 7.664 -18.227 1.00 88.31 86 VAL A O 1
ATOM 672 N N . LEU A 1 87 ? 17.608 8.531 -16.224 1.00 86.19 87 LEU A N 1
ATOM 673 C CA . LEU A 1 87 ? 18.231 9.833 -16.464 1.00 86.19 87 LEU A CA 1
ATOM 674 C C . LEU A 1 87 ? 19.742 9.713 -16.668 1.00 86.19 87 LEU A C 1
ATOM 676 O O . LEU A 1 87 ? 20.263 10.300 -17.609 1.00 86.19 87 LEU A O 1
ATOM 680 N N . LEU A 1 88 ? 20.437 8.932 -15.839 1.00 88.94 88 LEU A N 1
ATOM 681 C CA . LEU A 1 88 ? 21.870 8.675 -16.006 1.00 88.94 88 LEU A CA 1
ATOM 682 C C . LEU A 1 88 ? 22.163 7.994 -17.345 1.00 88.94 88 LEU A C 1
ATOM 684 O O . LEU A 1 88 ? 23.038 8.442 -18.074 1.00 88.94 88 LEU A O 1
ATOM 688 N N . TRP A 1 89 ? 21.379 6.979 -17.714 1.00 89.25 89 TRP A N 1
ATOM 689 C CA . TRP A 1 89 ? 21.508 6.323 -19.016 1.00 89.25 89 TRP A CA 1
ATOM 690 C C . TRP A 1 89 ? 21.295 7.295 -20.187 1.00 89.25 89 TRP A C 1
ATOM 692 O O . TRP A 1 89 ? 22.038 7.255 -21.167 1.00 89.25 89 TRP A O 1
ATOM 702 N N . ALA A 1 90 ? 20.322 8.203 -20.080 1.00 85.75 90 ALA A N 1
ATOM 703 C CA . ALA A 1 90 ? 20.083 9.231 -21.089 1.00 85.75 90 ALA A CA 1
ATOM 704 C C . ALA A 1 90 ? 21.226 10.264 -21.156 1.00 85.75 90 ALA A C 1
ATOM 706 O O . ALA A 1 90 ? 21.638 10.648 -22.250 1.00 85.75 90 ALA A O 1
ATOM 707 N N . ILE A 1 91 ? 21.768 10.685 -20.006 1.00 86.94 91 ILE A N 1
ATOM 708 C CA . ILE A 1 91 ? 22.936 11.582 -19.912 1.00 86.94 91 ILE A CA 1
ATOM 709 C C . ILE A 1 91 ? 24.166 10.939 -20.554 1.00 86.94 91 ILE A C 1
ATOM 711 O O . ILE A 1 91 ? 24.893 11.607 -21.288 1.00 86.94 91 ILE A O 1
ATOM 715 N N . ASP A 1 92 ? 24.348 9.636 -20.353 1.00 87.12 92 ASP A N 1
ATOM 716 C CA . ASP A 1 92 ? 25.408 8.846 -20.977 1.00 87.12 92 ASP A CA 1
ATOM 717 C C . ASP A 1 92 ? 25.162 8.603 -22.478 1.00 87.12 92 ASP A C 1
ATOM 719 O O . ASP A 1 92 ? 25.871 7.817 -23.103 1.00 87.12 92 ASP A O 1
ATOM 723 N N . GLY A 1 93 ? 24.180 9.276 -23.088 1.00 83.00 93 GLY A N 1
ATOM 724 C CA . GLY A 1 93 ? 23.898 9.225 -24.521 1.00 83.00 93 GLY A CA 1
ATOM 725 C C . GLY A 1 93 ? 23.163 7.962 -24.953 1.00 83.00 93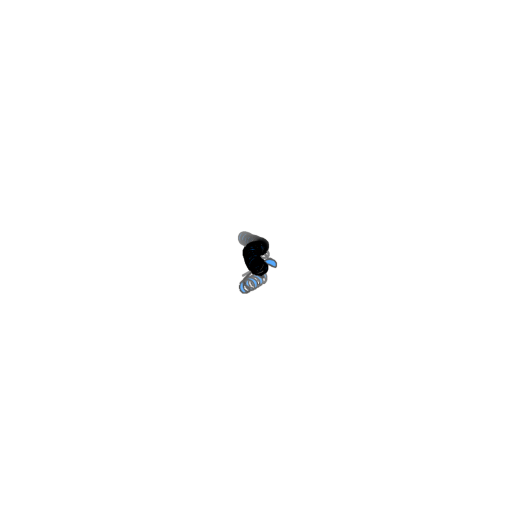 GLY A C 1
ATOM 726 O O . GLY A 1 93 ? 23.349 7.509 -26.080 1.00 83.00 93 GLY A O 1
ATOM 727 N N . CYS A 1 94 ? 22.368 7.370 -24.059 1.00 84.69 94 CYS A N 1
ATOM 728 C CA . CYS A 1 94 ? 21.660 6.111 -24.292 1.00 84.69 94 CYS A CA 1
ATOM 729 C C . CYS A 1 94 ? 22.613 4.944 -24.612 1.00 84.69 94 CYS A C 1
ATOM 73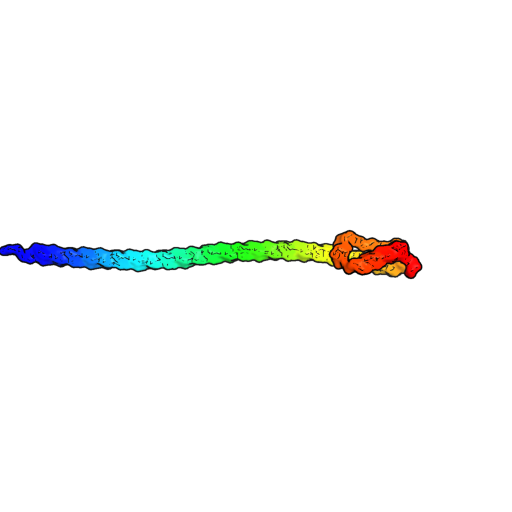1 O O . CYS A 1 94 ? 22.262 4.002 -25.325 1.00 84.69 94 CYS A O 1
ATOM 733 N N . ASN A 1 95 ? 23.844 5.008 -24.094 1.00 75.62 95 ASN A N 1
ATOM 734 C CA . ASN A 1 95 ? 24.856 3.990 -24.327 1.00 75.62 95 ASN A CA 1
ATOM 735 C C . ASN A 1 95 ? 24.573 2.733 -23.492 1.00 75.62 95 ASN A C 1
ATOM 737 O O . ASN A 1 95 ? 24.463 2.777 -22.268 1.00 75.62 95 ASN A O 1
ATOM 741 N N . GLY A 1 96 ? 24.502 1.584 -24.165 1.00 79.56 96 GLY A N 1
ATOM 742 C CA . GLY A 1 96 ? 24.211 0.298 -23.529 1.00 79.56 96 GLY A CA 1
ATOM 743 C C . GLY A 1 96 ? 22.710 0.022 -23.360 1.00 79.56 96 GLY A C 1
ATOM 744 O O . GLY A 1 96 ? 21.873 0.742 -23.904 1.00 79.56 96 GLY A O 1
ATOM 745 N N . PRO A 1 97 ? 22.347 -1.065 -22.658 1.00 82.31 97 PRO A N 1
ATOM 746 C CA . PRO A 1 97 ? 20.956 -1.481 -22.529 1.00 82.31 97 PRO A CA 1
ATOM 747 C C . PRO A 1 97 ? 20.157 -0.506 -21.658 1.00 82.31 97 PRO A C 1
ATOM 749 O O . PRO A 1 97 ? 20.609 -0.116 -20.580 1.00 82.31 97 PRO A O 1
ATOM 752 N N . MET A 1 98 ? 18.945 -0.164 -22.105 1.00 84.69 98 MET A N 1
ATOM 753 C CA . MET A 1 98 ? 18.015 0.658 -21.331 1.00 84.69 98 MET A CA 1
ATOM 754 C C . MET A 1 98 ? 17.731 0.007 -19.962 1.00 84.69 98 MET A C 1
ATOM 756 O O . MET A 1 98 ? 17.507 -1.208 -19.902 1.00 84.69 98 MET A O 1
ATOM 760 N N . PRO A 1 99 ? 17.719 0.776 -18.856 1.00 89.25 99 PRO A N 1
ATOM 761 C CA . PRO A 1 99 ? 17.404 0.245 -17.535 1.00 89.25 99 PRO A CA 1
ATOM 762 C C . PRO A 1 99 ? 16.034 -0.442 -17.491 1.00 89.25 99 PRO A C 1
ATOM 764 O O . PRO A 1 99 ? 15.043 0.106 -17.962 1.00 89.25 99 PRO A O 1
ATOM 767 N N . LEU A 1 100 ? 15.978 -1.626 -16.877 1.00 89.94 100 LEU A N 1
ATOM 768 C CA . LEU A 1 100 ? 14.750 -2.408 -16.713 1.00 89.94 100 LEU A CA 1
ATOM 769 C C . LEU A 1 100 ? 13.852 -1.835 -15.616 1.00 89.94 100 LEU A C 1
ATOM 771 O O . LEU A 1 100 ? 14.339 -1.543 -14.519 1.00 89.94 100 LEU A O 1
ATOM 775 N N . ILE A 1 101 ? 12.540 -1.784 -15.874 1.00 87.94 101 ILE A N 1
ATOM 776 C CA . ILE A 1 101 ? 11.537 -1.511 -14.838 1.00 87.94 101 ILE A CA 1
ATOM 777 C C . ILE A 1 101 ? 11.630 -2.591 -13.740 1.00 87.94 101 ILE A C 1
ATOM 779 O O . ILE A 1 101 ? 11.506 -3.789 -14.020 1.00 87.94 101 ILE A O 1
ATOM 783 N N . PRO A 1 102 ? 11.824 -2.204 -12.467 1.00 89.12 102 PRO A N 1
ATOM 784 C CA . PRO A 1 102 ? 11.734 -3.116 -11.334 1.00 89.12 102 PRO A CA 1
ATOM 785 C C . PRO A 1 102 ? 10.367 -3.805 -11.259 1.00 89.12 102 PRO A C 1
ATOM 787 O O . PRO A 1 102 ? 9.334 -3.146 -11.322 1.00 89.12 102 PRO A O 1
ATOM 790 N N . LYS A 1 103 ? 10.345 -5.123 -11.014 1.00 88.19 103 LYS A N 1
ATOM 791 C CA . LYS A 1 103 ? 9.096 -5.910 -10.925 1.00 88.19 103 LYS A CA 1
ATOM 792 C C . LYS A 1 103 ? 8.075 -5.339 -9.937 1.00 88.19 103 LYS A C 1
ATOM 794 O O . LYS A 1 103 ? 6.886 -5.380 -10.209 1.00 88.19 103 LYS A O 1
ATOM 799 N N . SER A 1 104 ? 8.548 -4.781 -8.824 1.00 85.81 104 SER A N 1
ATOM 800 C CA . SER A 1 104 ? 7.708 -4.159 -7.794 1.00 85.81 104 SER A CA 1
ATOM 801 C C . SER A 1 104 ? 7.044 -2.850 -8.225 1.00 85.81 104 SER A C 1
ATOM 803 O O . SER A 1 104 ? 6.229 -2.332 -7.482 1.00 85.81 104 SER A O 1
ATOM 805 N N . LEU A 1 105 ? 7.435 -2.264 -9.361 1.00 87.06 105 LEU A N 1
ATOM 806 C CA . LEU A 1 105 ? 6.807 -1.060 -9.909 1.00 87.06 105 LEU A CA 1
ATOM 807 C C . LEU A 1 105 ? 5.820 -1.378 -11.031 1.00 87.06 105 LEU A C 1
ATOM 809 O O . LEU A 1 105 ? 4.941 -0.567 -11.279 1.00 87.06 105 LEU A O 1
ATOM 813 N N . ILE A 1 106 ? 5.935 -2.541 -11.681 1.00 87.56 106 ILE A N 1
ATOM 814 C CA . ILE A 1 106 ? 5.104 -2.911 -12.838 1.00 87.56 106 ILE A CA 1
ATOM 815 C C . ILE A 1 106 ? 3.612 -2.848 -12.489 1.00 87.56 106 ILE A C 1
ATOM 817 O O . ILE A 1 106 ? 2.833 -2.295 -13.252 1.00 87.56 106 ILE A O 1
ATOM 821 N N . GLU A 1 107 ? 3.224 -3.348 -11.314 1.00 86.25 107 GLU A N 1
ATOM 822 C CA . GLU A 1 107 ? 1.825 -3.348 -10.854 1.00 86.25 107 GLU A CA 1
ATOM 823 C C . GLU A 1 107 ? 1.276 -1.957 -10.489 1.00 86.25 107 GLU A C 1
ATOM 825 O O . GLU A 1 107 ? 0.081 -1.805 -10.243 1.00 86.25 107 GLU A O 1
ATOM 830 N N . HIS A 1 108 ? 2.141 -0.943 -10.430 1.00 85.31 108 HIS A N 1
ATOM 831 C CA . HIS A 1 108 ? 1.797 0.434 -10.073 1.00 85.31 108 HIS A CA 1
ATOM 832 C C . HIS A 1 108 ? 1.938 1.412 -11.246 1.00 85.31 108 HIS A C 1
ATOM 834 O O . HIS A 1 108 ? 1.713 2.609 -11.070 1.00 85.31 108 HIS A O 1
ATOM 840 N N . LEU A 1 109 ? 2.344 0.924 -12.417 1.00 84.31 109 LEU A N 1
ATOM 841 C CA . LEU A 1 109 ? 2.518 1.714 -13.628 1.00 84.31 109 LEU A CA 1
ATOM 842 C C . LEU A 1 109 ? 1.346 1.485 -14.580 1.00 84.31 109 LEU A C 1
ATOM 844 O O . LEU A 1 109 ? 0.686 0.448 -14.540 1.00 84.31 109 LEU A O 1
ATOM 848 N N . ASP A 1 110 ? 1.105 2.466 -15.444 1.00 88.69 110 ASP A N 1
ATOM 849 C CA . ASP A 1 110 ? 0.153 2.313 -16.539 1.00 88.69 110 ASP A CA 1
ATOM 850 C C . ASP A 1 110 ? 0.620 1.189 -17.477 1.00 88.69 110 ASP A C 1
ATOM 852 O O . ASP A 1 110 ? 1.799 1.133 -17.845 1.00 88.69 110 ASP A O 1
ATOM 856 N N . ALA A 1 111 ? -0.297 0.296 -17.847 1.00 88.00 111 ALA A N 1
ATOM 857 C CA . ALA A 1 111 ? -0.005 -0.847 -18.703 1.00 88.00 111 ALA A CA 1
ATOM 858 C C . ALA A 1 111 ? 0.555 -0.396 -20.060 1.00 88.00 111 ALA A C 1
ATOM 860 O O . ALA A 1 111 ? 1.544 -0.962 -20.525 1.00 88.00 111 ALA A O 1
ATOM 861 N N . ASP A 1 112 ? 0.017 0.691 -20.623 1.00 87.25 112 ASP A N 1
ATOM 862 C CA . ASP A 1 112 ? 0.468 1.229 -21.910 1.00 87.25 112 ASP A CA 1
ATOM 863 C C . ASP A 1 112 ? 1.927 1.718 -21.838 1.00 87.25 112 ASP A C 1
ATOM 865 O O . ASP A 1 112 ? 2.702 1.569 -22.786 1.00 87.25 112 ASP A O 1
ATOM 869 N N . LEU A 1 113 ? 2.342 2.263 -20.687 1.00 84.50 113 LEU A N 1
ATOM 870 C CA . LEU A 1 113 ? 3.721 2.709 -20.460 1.00 84.50 113 LEU A CA 1
ATOM 871 C C . LEU A 1 113 ? 4.682 1.534 -20.272 1.00 84.50 113 LEU A C 1
ATOM 873 O O . LEU A 1 113 ? 5.838 1.608 -20.696 1.00 84.50 113 LEU A O 1
ATOM 877 N N . VAL A 1 114 ? 4.225 0.456 -19.633 1.00 87.81 114 VAL A N 1
ATOM 878 C CA . VAL A 1 114 ? 5.012 -0.773 -19.487 1.00 87.81 114 VAL A CA 1
ATOM 879 C C . VAL A 1 114 ? 5.231 -1.416 -20.855 1.00 87.81 114 VAL A C 1
ATOM 881 O O . VAL A 1 114 ? 6.368 -1.761 -21.182 1.00 87.81 114 VAL A O 1
ATOM 884 N N . ASP A 1 115 ? 4.184 -1.516 -21.670 1.00 89.50 115 ASP A N 1
ATOM 885 C CA . ASP A 1 115 ? 4.257 -2.093 -23.013 1.00 89.50 115 ASP A CA 1
ATOM 886 C C . ASP A 1 115 ? 5.176 -1.280 -23.930 1.00 89.50 115 ASP A C 1
ATOM 888 O O . ASP A 1 115 ? 6.039 -1.840 -24.614 1.00 89.50 115 ASP A O 1
ATOM 892 N N . GLU A 1 116 ? 5.072 0.049 -23.887 1.00 86.25 116 GLU A N 1
ATOM 893 C CA . GLU A 1 116 ? 5.967 0.935 -24.629 1.00 86.25 116 GLU A CA 1
ATOM 894 C C . GLU A 1 116 ? 7.424 0.797 -24.161 1.00 86.25 116 GLU A C 1
ATOM 896 O O . GLU A 1 116 ? 8.340 0.737 -24.983 1.00 86.25 116 GLU A O 1
ATOM 901 N N . HIS A 1 117 ? 7.668 0.665 -22.856 1.00 86.00 117 HIS A N 1
ATOM 902 C CA . HIS A 1 117 ? 9.014 0.431 -22.336 1.00 86.00 117 HIS A CA 1
ATOM 903 C C . HIS A 1 117 ? 9.591 -0.915 -22.802 1.00 86.00 117 HIS A C 1
ATOM 905 O O . HIS A 1 117 ? 10.753 -0.991 -23.207 1.00 86.00 117 HIS A O 1
ATOM 911 N N . VAL A 1 118 ? 8.784 -1.980 -22.803 1.00 86.62 118 VAL A N 1
ATOM 912 C CA . VAL A 1 118 ? 9.182 -3.292 -23.340 1.00 86.62 118 VAL A CA 1
ATOM 913 C C . VAL A 1 118 ? 9.488 -3.192 -24.839 1.00 86.62 118 VAL A C 1
ATOM 915 O O . VAL A 1 118 ? 10.491 -3.741 -25.302 1.00 86.62 118 VAL A O 1
ATOM 918 N N . ARG A 1 119 ? 8.687 -2.436 -25.601 1.00 86.94 119 ARG A N 1
ATOM 919 C CA . ARG A 1 119 ? 8.947 -2.157 -27.021 1.00 86.94 119 ARG A CA 1
ATOM 920 C C . ARG A 1 119 ? 10.281 -1.429 -27.224 1.00 86.94 119 ARG A C 1
ATOM 922 O O . ARG A 1 119 ? 11.040 -1.799 -28.119 1.00 86.94 119 ARG A O 1
ATOM 929 N N . GLN A 1 120 ? 10.586 -0.426 -26.400 1.00 82.31 120 GLN A N 1
ATOM 930 C CA . GLN A 1 120 ? 11.847 0.328 -26.453 1.00 82.31 120 GLN A CA 1
ATOM 931 C C . GLN A 1 120 ? 13.061 -0.550 -26.130 1.00 82.31 120 GLN A C 1
ATOM 933 O O . GLN A 1 120 ? 14.091 -0.447 -26.793 1.00 82.31 120 GLN A O 1
ATOM 938 N N . GLN A 1 121 ? 12.930 -1.482 -25.185 1.00 81.12 121 GLN A N 1
ATOM 939 C CA . GLN A 1 121 ? 13.978 -2.463 -24.896 1.00 81.12 121 GLN A CA 1
ATOM 940 C C . GLN A 1 121 ? 14.214 -3.447 -26.038 1.00 81.12 121 GLN A C 1
ATOM 942 O O . GLN A 1 121 ? 15.354 -3.834 -26.296 1.00 81.12 121 GLN A O 1
ATOM 947 N N . ALA A 1 122 ? 13.147 -3.848 -26.729 1.00 82.25 122 ALA A N 1
ATOM 948 C CA . ALA A 1 122 ? 13.251 -4.710 -27.898 1.00 82.25 122 ALA A CA 1
ATOM 949 C C . ALA A 1 122 ? 13.875 -3.986 -29.105 1.00 82.25 122 ALA A C 1
ATOM 951 O O . ALA A 1 122 ? 14.435 -4.648 -29.979 1.00 82.25 122 ALA A O 1
ATOM 952 N N . ASN A 1 123 ? 13.802 -2.648 -29.161 1.00 77.81 123 ASN A N 1
ATOM 953 C CA . ASN A 1 123 ? 14.311 -1.857 -30.280 1.00 77.81 123 ASN A CA 1
ATOM 954 C C . ASN A 1 123 ? 15.140 -0.624 -29.845 1.00 77.81 123 ASN A C 1
ATOM 956 O O . ASN A 1 123 ? 14.701 0.513 -30.026 1.00 77.81 123 ASN A O 1
ATOM 960 N N . PRO A 1 124 ? 16.368 -0.820 -29.328 1.00 65.62 124 PRO A N 1
ATOM 961 C CA . PRO A 1 124 ? 17.195 0.237 -28.730 1.00 65.62 124 PRO A CA 1
ATOM 962 C C . PRO A 1 124 ? 17.830 1.234 -29.728 1.00 65.62 124 PRO A C 1
ATOM 964 O O . PRO A 1 124 ? 18.783 1.921 -29.375 1.00 65.62 124 PRO A O 1
ATOM 967 N N . LYS A 1 125 ? 17.369 1.295 -30.988 1.00 57.12 125 LYS A N 1
ATOM 968 C CA . LYS A 1 125 ? 17.964 2.113 -32.070 1.00 57.12 125 LYS A CA 1
ATOM 969 C C . LYS A 1 125 ? 16.968 3.006 -32.830 1.00 57.12 125 LYS A C 1
ATOM 971 O O . LYS A 1 125 ? 17.266 3.393 -33.960 1.00 57.12 125 LYS A O 1
ATOM 976 N N . ALA A 1 126 ? 15.793 3.281 -32.264 1.00 48.62 126 ALA A N 1
ATOM 977 C CA . ALA A 1 126 ? 14.879 4.280 -32.828 1.00 48.62 126 ALA A CA 1
ATOM 978 C C . ALA A 1 126 ? 15.353 5.706 -32.514 1.00 48.62 126 ALA A C 1
ATOM 980 O O . ALA A 1 126 ? 15.823 5.917 -31.374 1.00 48.62 126 ALA A O 1
#

Secondary structure (DSSP, 8-state):
--SHHHHHHHHHHHHHHHHHHHHHHHHHHHHHHHHHHHHHHHHHHHHHHHHHHHHHHHHHHHHHHHHHHHHHHHHHHHHHHHHHHHHHHHHTTS-SSPPPPPHHHHTTS-HHHHHHHHHHHH-TT-

Sequence (126 aa):
MDNWGTIITGILALIGVALGTWATYKRGKQSDKVTATVSREANAITWSGQLLERLENVENEVKNLRADLNKVTRISTTAINFIERVLLWAIDGCNGPMPLIPKSLIEHLDADLVDEHVRQQANPKA

pLDDT: mean 75.78, std 11.29, range [48.62, 90.69]

Radius of gyration: 43.12 Å; chains: 1; bounding box: 91×18×117 Å